Protein AF-A0A0P9E6W5-F1 (afdb_monomer_lite)

pLDDT: mean 85.98, std 10.98, range [56.59, 98.62]

Sequence (85 aa):
MVEEKLLVRLSGVAAEVLNELVRRGYFATKSEAIRAGVLRLGENFGLFKPSMHYWRELGEEIRRTGKKMTHEEIVEALKRLEQEA

Structure (mmCIF, N/CA/C/O backbone):
data_AF-A0A0P9E6W5-F1
#
_entry.id   AF-A0A0P9E6W5-F1
#
loop_
_atom_site.group_PDB
_atom_site.id
_atom_site.type_symbol
_atom_site.label_atom_id
_atom_site.label_alt_id
_atom_site.label_comp_id
_atom_site.label_asym_id
_atom_site.label_entity_id
_atom_site.label_seq_id
_atom_site.pdbx_PDB_ins_code
_atom_site.Cartn_x
_atom_site.Cartn_y
_atom_site.Cartn_z
_atom_site.occupancy
_atom_site.B_iso_or_equiv
_atom_site.auth_seq_id
_atom_site.auth_comp_id
_atom_site.auth_asym_id
_atom_site.auth_atom_id
_atom_site.pdbx_PDB_model_num
ATOM 1 N N . MET A 1 1 ? -9.737 17.122 2.000 1.00 61.03 1 MET A N 1
ATOM 2 C CA . MET A 1 1 ? -8.938 15.949 1.585 1.00 61.03 1 MET A CA 1
ATOM 3 C C . MET A 1 1 ? -7.625 16.463 1.038 1.00 61.03 1 MET A C 1
ATOM 5 O O . MET A 1 1 ? -7.659 17.436 0.296 1.00 61.03 1 MET A O 1
ATOM 9 N N . VAL A 1 2 ? -6.507 15.872 1.452 1.00 83.69 2 VAL A N 1
ATOM 10 C CA . VAL A 1 2 ? -5.176 16.201 0.924 1.00 83.69 2 VAL A CA 1
ATOM 11 C C . VAL A 1 2 ? -4.905 15.264 -0.250 1.00 83.69 2 VAL A C 1
ATOM 13 O O . VAL A 1 2 ? -5.102 14.057 -0.116 1.00 83.69 2 VAL A O 1
ATOM 16 N N . GLU A 1 3 ? -4.502 15.811 -1.392 1.00 88.38 3 GLU A N 1
ATOM 17 C CA . GLU A 1 3 ? -4.134 15.045 -2.582 1.00 88.38 3 GLU A CA 1
ATOM 18 C C . GLU A 1 3 ? -2.741 15.476 -3.034 1.00 88.38 3 GLU A C 1
ATOM 20 O O . GLU A 1 3 ? -2.469 16.666 -3.160 1.00 88.38 3 GLU A O 1
ATOM 25 N N . GLU A 1 4 ? -1.873 14.498 -3.290 1.00 90.50 4 GLU A N 1
ATOM 26 C CA . GLU A 1 4 ? -0.496 14.717 -3.726 1.00 90.50 4 GLU A CA 1
ATOM 27 C C . GLU A 1 4 ? -0.196 13.867 -4.962 1.00 90.50 4 GLU A C 1
ATOM 29 O O . GLU A 1 4 ? -0.587 12.697 -5.046 1.00 90.50 4 GLU A O 1
ATOM 34 N N . LYS A 1 5 ? 0.535 14.437 -5.928 1.00 94.06 5 LYS A N 1
ATOM 35 C CA . LYS A 1 5 ? 0.932 13.751 -7.166 1.00 94.06 5 LYS A CA 1
ATOM 36 C C . LYS A 1 5 ? 2.448 13.696 -7.289 1.00 94.06 5 LYS A C 1
ATOM 38 O O . LYS A 1 5 ? 3.115 14.723 -7.341 1.00 94.06 5 LYS A O 1
ATOM 43 N N . LEU A 1 6 ? 2.979 12.484 -7.436 1.00 93.56 6 LEU A N 1
ATOM 44 C CA . LEU A 1 6 ? 4.411 12.230 -7.571 1.00 93.56 6 LEU A CA 1
ATOM 45 C C . LEU A 1 6 ? 4.734 11.538 -8.900 1.00 93.56 6 LEU A C 1
ATOM 47 O O . LEU A 1 6 ? 4.064 10.583 -9.296 1.00 93.56 6 LEU A O 1
ATOM 51 N N . LEU A 1 7 ? 5.813 11.980 -9.550 1.00 95.69 7 LEU A N 1
ATOM 52 C CA . LEU A 1 7 ? 6.483 11.238 -10.615 1.00 95.69 7 LEU A CA 1
ATOM 53 C C . LEU A 1 7 ? 7.800 10.687 -10.065 1.00 95.69 7 LEU A C 1
ATOM 55 O O . LEU A 1 7 ? 8.696 11.451 -9.721 1.00 95.69 7 LEU A O 1
ATOM 59 N N . VAL A 1 8 ? 7.924 9.362 -9.998 1.00 93.31 8 VAL A N 1
ATOM 60 C CA . VAL A 1 8 ? 9.124 8.694 -9.480 1.00 93.31 8 VAL A CA 1
ATOM 61 C C . VAL A 1 8 ? 9.730 7.781 -10.540 1.00 93.31 8 VAL A C 1
ATOM 63 O O . VAL A 1 8 ? 9.019 7.050 -11.233 1.00 93.31 8 VAL A O 1
ATOM 66 N N . ARG A 1 9 ? 11.059 7.815 -10.665 1.00 96.81 9 ARG A N 1
ATOM 67 C CA . ARG A 1 9 ? 11.822 6.874 -11.487 1.00 96.81 9 ARG A CA 1
ATOM 68 C C . ARG A 1 9 ? 12.441 5.824 -10.576 1.00 96.81 9 ARG A C 1
ATOM 70 O O . ARG A 1 9 ? 13.227 6.163 -9.700 1.00 96.81 9 ARG A O 1
ATOM 77 N N . LEU A 1 10 ? 12.097 4.564 -10.808 1.00 96.94 10 LEU A N 1
ATOM 78 C CA . LEU A 1 10 ? 12.666 3.425 -10.095 1.00 96.94 10 LEU A CA 1
ATOM 79 C C . LEU A 1 10 ? 13.621 2.673 -11.018 1.00 96.94 10 LEU A C 1
ATOM 81 O O . LEU A 1 10 ? 13.358 2.539 -12.215 1.00 96.94 10 LEU A O 1
ATOM 85 N N . SER A 1 11 ? 14.717 2.180 -10.456 1.00 97.75 11 SER A N 1
ATOM 86 C CA . SER A 1 11 ? 15.733 1.395 -11.153 1.00 97.75 11 SER A CA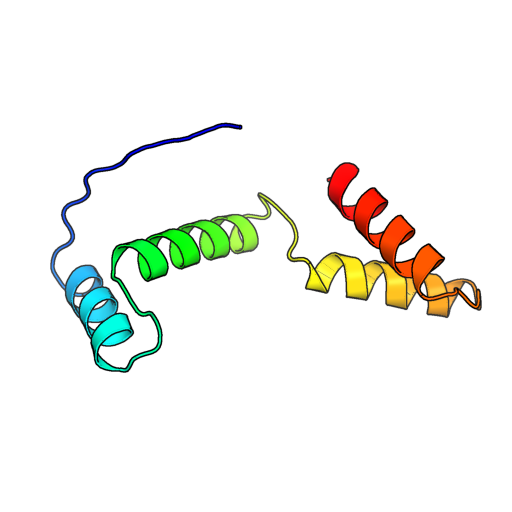 1
ATOM 87 C C . SER A 1 11 ? 16.220 0.240 -10.274 1.00 97.75 11 SER A C 1
ATOM 89 O O . SER A 1 11 ? 15.946 0.197 -9.071 1.00 97.75 11 SER A O 1
ATOM 91 N N . GLY A 1 12 ? 16.909 -0.722 -10.893 1.00 98.38 12 GLY A N 1
ATOM 92 C CA . GLY A 1 12 ? 17.427 -1.912 -10.217 1.00 98.38 12 GLY A CA 1
ATOM 93 C C . GLY A 1 12 ? 16.329 -2.740 -9.546 1.00 98.38 12 GLY A C 1
ATOM 94 O O . GLY A 1 12 ? 15.203 -2.824 -10.040 1.00 98.38 12 GLY A O 1
ATOM 95 N N . VAL A 1 13 ? 16.655 -3.302 -8.380 1.00 98.31 13 VAL A N 1
ATOM 96 C CA . VAL A 1 13 ? 15.791 -4.233 -7.632 1.00 98.31 13 VAL A CA 1
ATOM 97 C C . VAL A 1 13 ? 14.403 -3.651 -7.351 1.00 98.31 13 VAL A C 1
ATOM 99 O O . VAL A 1 13 ? 13.405 -4.353 -7.473 1.00 98.31 13 VAL A O 1
ATOM 102 N N . ALA A 1 14 ? 14.295 -2.357 -7.033 1.00 97.25 14 ALA A N 1
ATOM 103 C CA . ALA A 1 14 ? 12.998 -1.732 -6.763 1.00 97.25 14 ALA A CA 1
ATOM 104 C C . ALA A 1 14 ? 12.068 -1.755 -7.991 1.00 97.25 14 ALA A C 1
ATOM 106 O O . ALA A 1 14 ? 10.863 -1.980 -7.858 1.00 97.25 14 ALA A O 1
ATOM 107 N N . ALA A 1 15 ? 12.620 -1.554 -9.192 1.00 98.44 15 ALA A N 1
ATOM 108 C CA . ALA A 1 15 ? 11.855 -1.643 -10.432 1.00 98.44 15 ALA A CA 1
ATOM 109 C C . ALA A 1 15 ? 11.451 -3.091 -10.745 1.00 98.44 15 ALA A C 1
ATOM 111 O O . ALA A 1 15 ? 10.315 -3.331 -11.156 1.00 98.44 15 ALA A O 1
ATOM 112 N N . GLU A 1 16 ? 12.354 -4.050 -10.526 1.00 98.62 16 GLU A N 1
ATOM 113 C CA . GLU A 1 16 ? 12.087 -5.481 -10.714 1.00 98.62 16 GLU A CA 1
ATOM 114 C C . GLU A 1 16 ? 10.963 -5.969 -9.799 1.00 98.62 16 GLU A C 1
ATOM 116 O O . GLU A 1 16 ? 9.992 -6.555 -10.277 1.00 98.62 16 GLU A O 1
ATOM 121 N N . VAL A 1 17 ? 11.034 -5.643 -8.507 1.00 98.31 17 VAL A N 1
ATOM 122 C CA . VAL A 1 17 ? 10.005 -5.996 -7.522 1.00 98.31 17 VAL A CA 1
ATOM 123 C C . VAL A 1 17 ? 8.656 -5.387 -7.898 1.00 98.31 17 VAL A C 1
ATOM 125 O O . VAL A 1 17 ? 7.654 -6.097 -7.926 1.00 98.31 17 VAL A O 1
ATOM 128 N N . LEU A 1 18 ? 8.610 -4.095 -8.243 1.00 98.06 18 LEU A N 1
ATOM 129 C CA . LEU A 1 18 ? 7.357 -3.441 -8.633 1.00 98.06 18 LEU A CA 1
ATOM 130 C C . LEU A 1 18 ? 6.728 -4.084 -9.878 1.00 98.06 18 LEU A C 1
ATOM 132 O O . LEU A 1 18 ? 5.508 -4.236 -9.949 1.00 98.06 18 LEU A O 1
ATOM 136 N N . ASN A 1 19 ? 7.549 -4.462 -10.860 1.00 98.38 19 ASN A N 1
ATOM 137 C CA . ASN A 1 19 ? 7.077 -5.178 -12.042 1.00 98.38 19 ASN A CA 1
ATOM 138 C C . ASN A 1 19 ? 6.525 -6.558 -11.672 1.00 98.38 1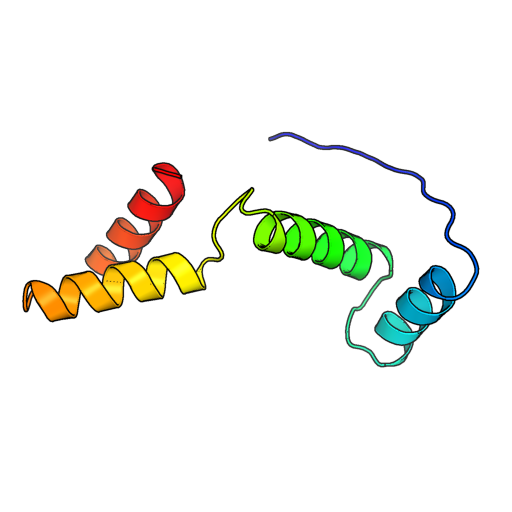9 ASN A C 1
ATOM 140 O O . ASN A 1 19 ? 5.462 -6.939 -12.156 1.00 98.38 19 ASN A O 1
ATOM 144 N N . GLU A 1 20 ? 7.221 -7.288 -10.803 1.00 98.56 20 GLU A N 1
ATOM 145 C CA . GLU A 1 20 ? 6.840 -8.637 -10.395 1.00 98.56 20 GLU A CA 1
ATOM 146 C C . GLU A 1 20 ? 5.525 -8.666 -9.613 1.00 98.56 20 GLU A C 1
ATOM 148 O O . GLU A 1 20 ? 4.689 -9.543 -9.838 1.00 98.56 20 GLU A O 1
ATOM 153 N N . LEU A 1 21 ? 5.314 -7.672 -8.747 1.00 98.25 21 LEU A N 1
ATOM 154 C CA . LEU A 1 21 ? 4.080 -7.503 -7.985 1.00 98.25 21 LEU A CA 1
ATOM 155 C C . LEU A 1 21 ? 2.846 -7.413 -8.894 1.00 98.25 21 LEU A C 1
ATOM 157 O O . LEU A 1 21 ? 1.823 -8.038 -8.618 1.00 98.25 21 LEU A O 1
ATOM 161 N N . VAL A 1 22 ? 2.958 -6.686 -10.006 1.00 98.31 22 VAL A N 1
ATOM 162 C CA . VAL A 1 22 ? 1.880 -6.579 -10.999 1.00 98.31 22 VAL A CA 1
ATOM 163 C C . VAL A 1 22 ? 1.808 -7.832 -11.869 1.00 98.31 22 VAL A C 1
ATOM 165 O O . VAL A 1 22 ? 0.728 -8.368 -12.091 1.00 98.31 22 VAL A O 1
ATOM 168 N N . ARG A 1 23 ? 2.953 -8.350 -12.332 1.00 98.56 23 ARG A N 1
ATOM 169 C CA . ARG A 1 23 ? 3.014 -9.527 -13.215 1.00 98.56 23 ARG A CA 1
ATOM 170 C C . ARG A 1 23 ? 2.379 -10.769 -12.589 1.00 98.56 23 ARG A C 1
ATOM 172 O O . ARG A 1 23 ? 1.757 -11.552 -13.298 1.00 98.56 23 ARG A O 1
ATOM 179 N N . ARG A 1 24 ? 2.535 -10.951 -11.276 1.00 98.31 24 ARG A N 1
ATOM 180 C CA . ARG A 1 24 ? 1.920 -12.052 -10.517 1.00 98.31 24 ARG A CA 1
ATOM 181 C C . ARG A 1 24 ? 0.458 -11.806 -10.145 1.00 98.31 24 ARG A C 1
ATOM 183 O O . ARG A 1 24 ? -0.167 -12.698 -9.585 1.00 98.31 24 ARG A O 1
ATOM 190 N N . GLY A 1 25 ? -0.077 -10.623 -10.439 1.00 96.94 25 GLY A N 1
ATOM 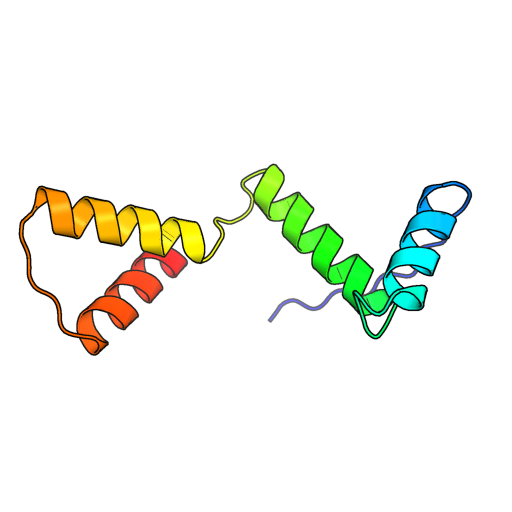191 C CA . GLY A 1 25 ? -1.458 -10.265 -10.133 1.00 96.94 25 GLY A CA 1
ATOM 192 C C . GLY A 1 25 ? -1.712 -9.912 -8.668 1.00 96.94 25 GLY A C 1
ATOM 193 O O . GLY A 1 25 ? -2.868 -9.891 -8.262 1.00 96.94 25 GLY A O 1
ATOM 194 N N . TYR A 1 26 ? -0.677 -9.619 -7.867 1.00 96.81 26 TYR A N 1
ATOM 195 C CA . TYR A 1 26 ? -0.887 -9.124 -6.497 1.00 96.81 26 TYR A CA 1
ATOM 196 C C . TYR A 1 26 ? -1.510 -7.724 -6.484 1.00 96.81 26 TYR A C 1
ATOM 198 O O . TYR A 1 26 ? -2.251 -7.397 -5.564 1.00 96.81 26 TYR A O 1
ATOM 206 N N . PHE A 1 27 ? -1.220 -6.915 -7.507 1.00 97.81 27 PHE A N 1
ATOM 207 C CA . PHE A 1 27 ? -1.843 -5.612 -7.736 1.00 97.81 27 PHE A CA 1
ATOM 208 C C . PHE A 1 27 ? -2.199 -5.452 -9.211 1.00 97.81 27 PHE A C 1
ATOM 210 O O . PHE A 1 27 ? -1.479 -5.945 -10.082 1.00 97.81 27 PHE A O 1
ATOM 217 N N . ALA A 1 28 ? -3.268 -4.711 -9.503 1.00 96.56 28 ALA A N 1
ATOM 218 C CA . ALA A 1 28 ? -3.699 -4.468 -10.876 1.00 96.56 28 ALA A CA 1
ATOM 219 C C . ALA A 1 28 ? -2.789 -3.456 -11.589 1.00 96.56 28 ALA A C 1
ATOM 221 O O . ALA A 1 28 ? -2.587 -3.531 -12.801 1.00 96.56 28 ALA A O 1
ATOM 222 N N . THR A 1 29 ? -2.223 -2.496 -10.846 1.00 97.62 29 THR A N 1
ATOM 223 C CA . THR A 1 29 ? -1.346 -1.459 -11.409 1.00 97.62 29 THR A CA 1
ATOM 224 C C . THR A 1 29 ? -0.128 -1.175 -10.535 1.00 97.62 29 THR A C 1
ATOM 226 O O . THR A 1 29 ? -0.139 -1.349 -9.318 1.00 97.62 29 THR A O 1
ATOM 229 N N . LYS A 1 30 ? 0.930 -0.633 -11.149 1.00 96.81 30 LYS A N 1
ATOM 230 C CA . LYS A 1 30 ? 2.125 -0.171 -10.425 1.00 96.81 30 LYS A CA 1
ATOM 231 C C . LYS A 1 30 ? 1.800 0.938 -9.424 1.00 96.81 30 LYS A C 1
ATOM 233 O O . LYS A 1 30 ? 2.336 0.956 -8.322 1.00 96.81 30 LYS A O 1
ATOM 238 N N . SER A 1 31 ? 0.917 1.862 -9.800 1.00 96.12 31 SER A N 1
ATOM 239 C CA . SER A 1 31 ? 0.507 2.968 -8.932 1.00 96.12 31 SER A CA 1
ATOM 240 C C . SER A 1 31 ? -0.205 2.472 -7.674 1.00 96.12 31 SER A C 1
ATOM 242 O O . SER A 1 31 ? 0.008 3.022 -6.600 1.00 96.12 31 SER A O 1
ATOM 244 N N . GLU A 1 32 ? -1.021 1.426 -7.792 1.00 94.88 32 GLU A N 1
ATOM 245 C CA . GLU A 1 32 ? -1.667 0.774 -6.652 1.00 94.88 32 GLU A CA 1
ATOM 246 C C . GLU A 1 32 ? -0.648 0.135 -5.707 1.00 94.88 32 GLU A C 1
ATOM 248 O O . GLU A 1 32 ? -0.671 0.425 -4.513 1.00 94.88 32 GLU A O 1
ATOM 253 N N . ALA A 1 33 ? 0.300 -0.639 -6.246 1.00 96.44 33 ALA A N 1
ATOM 254 C CA . ALA A 1 33 ? 1.370 -1.246 -5.458 1.00 96.44 33 ALA A CA 1
ATOM 255 C C . ALA A 1 33 ? 2.209 -0.195 -4.705 1.00 96.44 33 ALA A C 1
ATOM 257 O O . ALA A 1 33 ? 2.534 -0.382 -3.534 1.00 96.44 33 ALA A O 1
ATOM 258 N N . ILE A 1 34 ? 2.520 0.943 -5.341 1.00 95.88 34 ILE A N 1
ATOM 259 C CA . ILE A 1 34 ? 3.245 2.046 -4.691 1.00 95.88 34 ILE A CA 1
ATOM 260 C C . ILE A 1 34 ? 2.420 2.678 -3.569 1.00 95.88 34 ILE A C 1
ATOM 262 O O . ILE A 1 34 ? 2.952 2.883 -2.480 1.00 95.88 34 ILE A O 1
ATOM 266 N N . ARG A 1 35 ? 1.126 2.949 -3.787 1.00 93.88 35 ARG A N 1
ATOM 267 C CA . ARG A 1 35 ? 0.248 3.473 -2.726 1.00 93.88 35 ARG A CA 1
ATOM 268 C C . ARG A 1 35 ? 0.171 2.515 -1.537 1.00 93.88 35 ARG A C 1
ATOM 270 O O . ARG A 1 35 ? 0.316 2.956 -0.402 1.00 93.88 35 ARG A O 1
ATOM 277 N N . ALA A 1 36 ? 0.014 1.215 -1.792 1.00 93.50 36 ALA A N 1
ATOM 278 C CA . ALA A 1 36 ? 0.029 0.194 -0.748 1.00 93.50 36 ALA A CA 1
ATOM 279 C C . ALA A 1 36 ? 1.369 0.168 0.009 1.00 93.50 36 ALA A C 1
ATOM 281 O O . ALA A 1 36 ? 1.387 0.076 1.234 1.00 93.50 36 ALA A O 1
ATOM 282 N N . GLY A 1 37 ? 2.488 0.324 -0.704 1.00 93.38 37 GLY A N 1
ATOM 283 C CA . GLY A 1 37 ? 3.815 0.452 -0.104 1.00 93.38 37 GLY A CA 1
ATOM 284 C C . GLY A 1 37 ? 3.944 1.665 0.823 1.00 93.38 37 GLY A C 1
ATOM 285 O O . GLY A 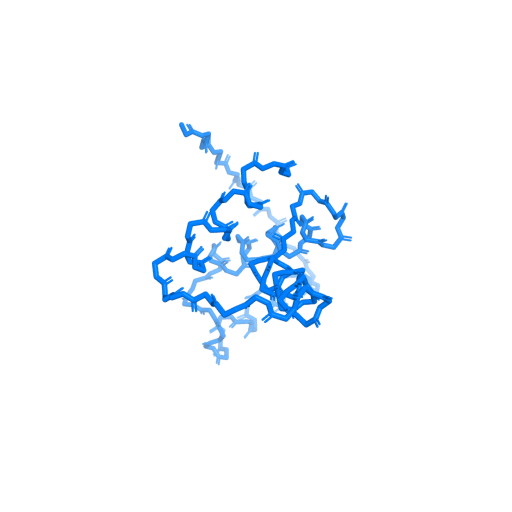1 37 ? 4.453 1.524 1.929 1.00 93.38 37 GLY A O 1
ATOM 286 N N . VAL A 1 38 ? 3.441 2.838 0.419 1.00 92.88 38 VAL A N 1
ATOM 287 C CA . VAL A 1 38 ? 3.444 4.052 1.261 1.00 92.88 38 VAL A CA 1
ATOM 288 C C . VAL A 1 38 ? 2.609 3.851 2.525 1.00 92.88 38 VAL A C 1
ATOM 290 O O . VAL A 1 38 ? 3.074 4.181 3.614 1.00 92.88 38 VAL A O 1
ATOM 293 N N . LEU A 1 39 ? 1.419 3.253 2.405 1.00 89.69 39 LEU A N 1
ATOM 294 C 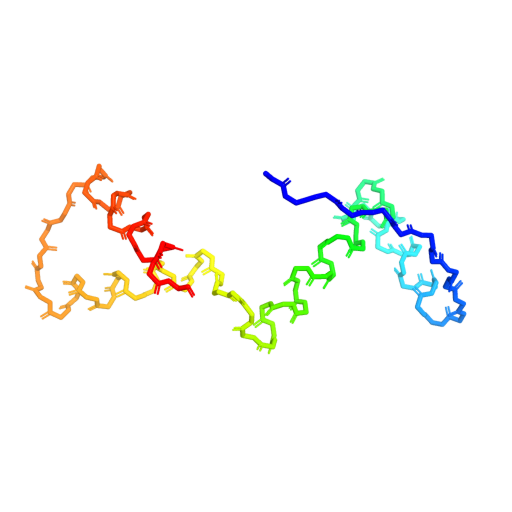CA . LEU A 1 39 ? 0.584 2.918 3.563 1.00 89.69 39 LEU A CA 1
ATOM 295 C C . LEU A 1 39 ? 1.314 1.966 4.516 1.00 89.69 39 LEU A C 1
ATOM 297 O O . LEU A 1 39 ? 1.380 2.223 5.714 1.00 89.69 39 LEU A O 1
ATOM 301 N N . ARG A 1 40 ? 1.937 0.912 3.984 1.00 88.94 40 ARG A N 1
ATOM 302 C CA . ARG A 1 40 ? 2.710 -0.041 4.786 1.00 88.94 40 ARG A CA 1
ATOM 303 C C . ARG A 1 40 ? 3.900 0.611 5.489 1.00 88.94 40 ARG A C 1
ATOM 305 O O . ARG A 1 40 ? 4.210 0.256 6.620 1.00 88.94 40 ARG A O 1
ATOM 312 N N . LEU A 1 41 ? 4.576 1.557 4.839 1.00 91.94 41 LEU A N 1
ATOM 313 C CA . LEU A 1 41 ? 5.639 2.329 5.480 1.00 91.94 41 LEU A CA 1
ATOM 314 C C . LEU A 1 41 ? 5.079 3.190 6.616 1.00 91.94 41 LEU A C 1
ATOM 316 O O . LEU A 1 41 ? 5.647 3.178 7.702 1.00 91.94 41 LEU A O 1
ATOM 320 N N . GLY A 1 42 ? 3.954 3.876 6.401 1.00 89.75 42 GLY A N 1
ATOM 321 C CA . GLY A 1 42 ? 3.288 4.646 7.453 1.00 89.75 42 GLY A CA 1
ATOM 322 C C . GLY A 1 42 ? 2.905 3.794 8.665 1.00 89.75 42 GLY A C 1
ATOM 323 O O . GLY A 1 42 ? 3.197 4.192 9.787 1.00 89.75 42 GLY A O 1
ATOM 324 N N . GLU A 1 43 ? 2.367 2.592 8.444 1.00 86.62 43 GLU A N 1
ATOM 325 C CA . GLU A 1 43 ? 2.120 1.596 9.498 1.00 86.62 43 GLU A CA 1
ATOM 326 C C . GLU A 1 43 ? 3.418 1.228 10.242 1.00 86.62 43 GLU A C 1
ATOM 328 O O . GLU A 1 43 ? 3.476 1.307 11.467 1.00 86.62 43 GLU A O 1
ATOM 333 N N . ASN A 1 44 ? 4.481 0.870 9.513 1.00 87.44 44 ASN A N 1
ATOM 334 C CA . ASN A 1 44 ? 5.755 0.446 10.107 1.00 87.44 44 ASN A CA 1
ATOM 335 C C . ASN A 1 44 ? 6.426 1.543 10.950 1.00 87.44 44 ASN A C 1
ATOM 337 O O . ASN A 1 44 ? 7.131 1.233 11.909 1.00 87.44 44 ASN A O 1
ATOM 341 N N . PHE A 1 45 ? 6.235 2.811 10.581 1.00 91.12 45 PHE A N 1
ATOM 342 C CA . PHE A 1 45 ? 6.758 3.967 11.313 1.00 91.12 45 PHE A CA 1
ATOM 343 C C . PHE A 1 45 ? 5.770 4.530 12.347 1.00 91.12 45 PHE A C 1
ATOM 345 O O . PHE A 1 45 ? 6.079 5.531 12.988 1.00 91.12 45 PHE A O 1
ATOM 352 N N . GLY A 1 46 ? 4.601 3.905 12.531 1.00 84.62 46 GLY A N 1
ATOM 353 C CA . GLY A 1 46 ? 3.602 4.334 13.511 1.00 84.62 46 GLY A CA 1
ATOM 354 C C . GLY A 1 46 ? 2.913 5.656 13.169 1.00 84.62 46 GLY A C 1
ATOM 355 O O . GLY A 1 46 ? 2.397 6.312 14.066 1.00 84.62 46 GLY A O 1
ATOM 356 N N . LEU A 1 47 ? 2.898 6.054 11.890 1.00 84.00 47 LEU A N 1
ATOM 357 C CA . LEU A 1 47 ? 2.202 7.262 11.426 1.00 84.00 47 LEU A CA 1
ATOM 358 C C . LEU A 1 47 ? 0.679 7.110 11.480 1.00 84.00 47 LEU A C 1
ATOM 360 O O . LEU A 1 47 ? -0.035 8.104 11.530 1.00 84.00 47 LEU A O 1
ATOM 364 N N . PHE A 1 48 ? 0.190 5.872 11.436 1.00 79.81 48 PHE A N 1
ATOM 365 C CA . PHE A 1 48 ? -1.191 5.514 11.730 1.00 79.81 48 PHE A CA 1
ATOM 366 C C . PHE A 1 48 ? -1.246 4.050 12.176 1.00 79.81 48 PHE A C 1
ATOM 368 O O . PHE A 1 48 ? -0.356 3.254 11.857 1.00 79.81 48 PHE A O 1
ATOM 375 N N . LYS A 1 49 ? -2.297 3.679 12.910 1.00 71.75 49 LYS A N 1
ATOM 376 C CA . LYS A 1 49 ? -2.521 2.291 13.321 1.00 71.75 49 LYS A CA 1
ATOM 377 C C . LYS A 1 49 ? -3.388 1.567 12.276 1.00 71.75 49 LYS A C 1
ATOM 379 O O . LYS A 1 49 ? -4.358 2.145 11.788 1.00 71.75 49 LYS A O 1
ATOM 384 N N . PRO A 1 50 ? -3.088 0.305 11.920 1.00 67.31 50 PRO A N 1
ATOM 385 C CA . PRO A 1 50 ? -3.962 -0.492 11.061 1.00 67.31 50 PRO A CA 1
ATOM 386 C C . PRO A 1 50 ? -5.350 -0.637 11.672 1.00 67.31 50 PRO A C 1
ATOM 388 O O . PRO A 1 50 ? -5.474 -0.746 12.888 1.00 67.31 50 PRO A O 1
ATOM 391 N N . SER A 1 51 ? -6.380 -0.804 10.844 1.00 64.75 51 SER A N 1
ATOM 392 C CA . SER A 1 51 ? -7.733 -1.121 11.323 1.00 64.75 51 SER A CA 1
ATOM 393 C C . SER A 1 51 ? -7.764 -2.348 12.251 1.00 64.75 51 SER A C 1
ATOM 395 O O . SER A 1 51 ? -8.470 -2.356 13.258 1.00 64.75 51 SER A O 1
ATOM 397 N N . MET A 1 52 ? -6.928 -3.366 11.994 1.00 64.81 52 MET A N 1
ATOM 398 C CA . MET A 1 52 ? -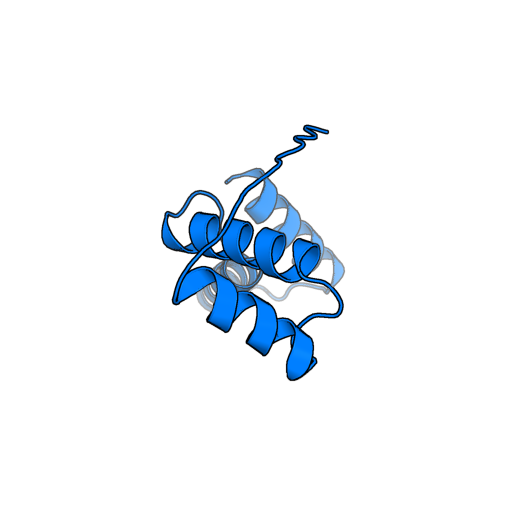6.759 -4.529 12.886 1.00 64.81 52 MET A CA 1
ATOM 399 C C . MET A 1 52 ? -6.240 -4.176 14.289 1.00 64.81 52 MET A C 1
ATOM 401 O O . MET A 1 52 ? -6.500 -4.925 15.229 1.00 64.81 52 MET A O 1
ATOM 405 N N . HIS A 1 53 ? -5.520 -3.066 14.451 1.00 66.69 53 HIS A N 1
ATOM 406 C CA . HIS A 1 53 ? -5.078 -2.595 15.760 1.00 66.69 53 HIS A CA 1
ATOM 407 C C . HIS A 1 53 ? -6.268 -2.170 16.618 1.00 66.69 53 HIS A C 1
ATOM 409 O O . HIS A 1 53 ? -6.363 -2.576 17.773 1.00 66.69 53 HIS A O 1
ATOM 415 N N . TYR A 1 54 ? -7.207 -1.424 16.037 1.00 67.75 54 TYR A N 1
ATOM 416 C CA . TYR A 1 54 ? -8.412 -0.979 16.734 1.00 67.75 54 TYR A CA 1
ATOM 417 C C . TYR A 1 54 ? -9.326 -2.153 17.088 1.00 67.75 54 TYR A C 1
ATOM 419 O O . TYR A 1 54 ? -9.855 -2.217 18.194 1.00 67.75 54 TYR A O 1
ATOM 427 N N . TRP A 1 55 ? -9.418 -3.161 16.213 1.00 68.38 55 TRP A N 1
ATOM 428 C CA . TRP A 1 55 ? -10.090 -4.425 16.537 1.00 68.38 55 TRP A CA 1
ATOM 429 C C . TRP A 1 55 ? -9.438 -5.167 17.708 1.00 68.38 55 TRP A C 1
ATOM 431 O O . TRP A 1 55 ? -10.139 -5.775 18.520 1.00 68.38 55 TRP A O 1
ATOM 441 N N . ARG A 1 56 ? -8.104 -5.130 17.811 1.00 77.12 56 ARG A N 1
ATOM 442 C CA . ARG A 1 56 ? -7.372 -5.759 18.915 1.00 77.12 56 ARG A CA 1
ATOM 443 C C . ARG A 1 56 ? -7.585 -5.014 20.229 1.00 77.12 56 ARG A C 1
ATOM 445 O O . ARG A 1 56 ? -7.918 -5.665 21.213 1.00 77.12 56 ARG A O 1
ATOM 452 N N . GLU A 1 57 ? -7.447 -3.688 20.225 1.00 77.44 57 GLU A N 1
ATOM 453 C CA . GLU A 1 57 ? -7.698 -2.833 21.395 1.00 77.44 57 GLU A CA 1
ATOM 454 C C . GLU A 1 57 ? -9.139 -3.002 21.895 1.00 77.44 57 GLU A C 1
ATOM 456 O O . GLU A 1 57 ? -9.349 -3.313 23.068 1.00 77.44 57 GLU A O 1
ATOM 461 N N . LEU A 1 58 ? -10.129 -2.927 20.998 1.00 79.88 58 LEU A N 1
ATOM 462 C CA . LEU A 1 58 ? -11.536 -3.123 21.350 1.00 79.88 58 LEU A CA 1
ATOM 463 C C . LEU A 1 58 ? -11.801 -4.541 21.879 1.00 79.88 58 LEU A C 1
ATOM 465 O O . LEU A 1 58 ? -12.511 -4.729 22.867 1.00 79.88 58 LEU A O 1
ATOM 469 N N . GLY A 1 59 ? -11.201 -5.560 21.259 1.00 80.69 59 GLY A N 1
ATOM 470 C CA . GLY A 1 59 ? -11.314 -6.946 21.708 1.00 80.69 59 GLY A CA 1
ATOM 471 C C . GLY A 1 59 ? -10.669 -7.206 23.076 1.00 80.69 59 GLY A C 1
ATOM 472 O O . GLY A 1 59 ? -11.137 -8.070 23.823 1.00 80.69 59 GLY A O 1
ATOM 473 N N . GLU A 1 60 ? -9.598 -6.491 23.420 1.00 83.44 60 GLU A N 1
ATOM 474 C CA . GLU A 1 60 ? -8.981 -6.523 24.751 1.00 83.44 60 GLU A CA 1
ATOM 475 C C . GLU A 1 60 ? -9.826 -5.774 25.784 1.00 83.44 60 GLU A C 1
ATOM 477 O O . GLU A 1 60 ? -10.022 -6.281 26.891 1.00 83.44 60 GLU A O 1
ATOM 482 N N . GLU A 1 61 ? -10.408 -4.631 25.420 1.00 79.94 61 GLU A N 1
ATOM 483 C CA . GLU A 1 61 ? -11.305 -3.875 26.292 1.00 79.94 61 GLU A CA 1
ATOM 484 C C . GLU A 1 61 ? -12.581 -4.658 26.626 1.00 79.94 61 GLU A C 1
ATOM 486 O O . GLU A 1 61 ? -12.950 -4.757 27.800 1.00 79.94 61 GLU A O 1
ATOM 491 N N . ILE A 1 62 ? -13.216 -5.285 25.632 1.00 83.44 62 ILE A N 1
ATOM 492 C CA . ILE A 1 62 ? -14.380 -6.164 25.822 1.00 83.44 62 ILE A CA 1
ATOM 493 C C . ILE A 1 62 ? -14.026 -7.328 26.754 1.00 83.44 62 ILE A C 1
ATOM 495 O O . ILE A 1 62 ? -14.786 -7.634 27.674 1.00 83.44 62 ILE A O 1
ATOM 499 N N . ARG A 1 63 ? -12.849 -7.949 26.577 1.00 83.38 63 ARG A N 1
ATOM 500 C CA . ARG A 1 63 ? -12.375 -9.025 27.467 1.00 83.38 63 ARG A CA 1
ATOM 501 C C . ARG A 1 63 ? -12.155 -8.541 28.897 1.00 83.38 63 ARG A C 1
ATOM 503 O O . ARG A 1 63 ? -12.540 -9.237 29.830 1.00 83.38 63 ARG A O 1
ATOM 510 N N . ARG A 1 64 ? -11.544 -7.366 29.071 1.00 81.44 64 ARG A N 1
ATOM 511 C CA . ARG A 1 64 ? -11.239 -6.781 30.386 1.00 81.44 64 ARG A CA 1
ATOM 512 C C . ARG A 1 64 ? -12.501 -6.362 31.138 1.00 81.44 64 ARG A C 1
ATOM 514 O O . ARG A 1 64 ? -12.568 -6.517 32.351 1.00 81.44 64 ARG A O 1
ATOM 521 N N . THR A 1 65 ? -13.475 -5.802 30.430 1.00 85.06 65 THR A N 1
ATOM 522 C CA . THR A 1 65 ? -14.694 -5.231 31.025 1.00 85.06 65 THR A CA 1
ATOM 523 C C . THR A 1 65 ? -15.855 -6.222 31.094 1.00 85.06 65 THR A C 1
ATOM 525 O O . THR A 1 65 ? -16.814 -5.982 31.821 1.00 85.06 65 THR A O 1
ATOM 528 N N . GLY A 1 66 ? -15.799 -7.321 30.332 1.00 80.69 66 GLY A N 1
ATOM 529 C CA . GLY A 1 66 ? -16.903 -8.273 30.186 1.00 80.69 66 GLY A CA 1
ATOM 530 C C . GLY A 1 66 ? -18.124 -7.688 29.466 1.00 80.69 66 GLY A C 1
ATOM 531 O O . GLY A 1 66 ? -19.204 -8.281 29.495 1.00 80.69 66 GLY A O 1
ATOM 532 N N . LYS A 1 67 ? -17.980 -6.512 28.845 1.00 82.12 67 LYS A N 1
ATOM 533 C CA . LYS A 1 67 ? -19.083 -5.759 28.251 1.00 82.12 67 LYS A CA 1
ATOM 534 C C . LYS A 1 67 ? -19.538 -6.438 26.959 1.00 82.12 67 LYS A C 1
ATOM 536 O O . LYS A 1 67 ? -18.749 -6.621 26.038 1.00 82.12 67 LYS A O 1
ATOM 541 N N . LYS A 1 68 ? -20.816 -6.811 26.872 1.00 80.31 68 LYS A N 1
ATOM 542 C CA . LYS A 1 68 ? -21.419 -7.251 25.606 1.00 80.31 68 LYS A CA 1
ATOM 543 C C . LYS A 1 68 ? -21.810 -6.019 24.803 1.00 80.31 68 LYS A C 1
ATOM 545 O O . LYS A 1 68 ? -22.494 -5.156 25.340 1.00 80.31 68 LYS A O 1
ATOM 550 N N . MET A 1 69 ? -21.368 -5.963 23.552 1.00 81.50 69 MET A N 1
ATOM 551 C CA . MET A 1 69 ? -21.633 -4.854 22.639 1.00 81.50 69 MET A CA 1
ATOM 552 C C . MET A 1 69 ? -22.403 -5.359 21.420 1.00 81.50 69 MET A C 1
ATOM 554 O O . MET A 1 69 ? -22.146 -6.472 20.949 1.00 81.50 69 MET A O 1
ATOM 558 N N . THR A 1 70 ? -23.344 -4.563 20.917 1.00 85.44 70 THR A N 1
ATOM 559 C CA . THR A 1 70 ? -23.997 -4.828 19.628 1.00 85.44 70 THR A CA 1
ATOM 560 C C . THR A 1 70 ? -23.063 -4.486 18.467 1.00 85.44 70 THR A C 1
ATOM 562 O O . THR A 1 70 ? -22.008 -3.872 18.645 1.00 85.44 70 THR A O 1
ATOM 565 N N . HIS A 1 71 ? -23.439 -4.889 17.252 1.00 73.00 71 HIS A N 1
ATOM 566 C CA . HIS A 1 71 ? -22.663 -4.572 16.056 1.00 73.00 71 HIS A CA 1
ATOM 567 C C . HIS A 1 71 ? -22.508 -3.055 15.859 1.00 73.00 71 HIS A C 1
ATOM 569 O O . HIS A 1 71 ? -21.406 -2.586 15.582 1.00 73.00 71 HIS A O 1
ATOM 575 N N . GLU A 1 72 ? -23.577 -2.283 16.065 1.00 82.00 72 GLU A N 1
ATOM 576 C CA . GLU A 1 72 ? -23.559 -0.822 15.948 1.00 82.00 72 GLU A CA 1
ATOM 577 C C . GLU A 1 72 ? -22.613 -0.183 16.970 1.00 82.00 72 GLU A C 1
ATOM 579 O O . GLU A 1 72 ? -21.837 0.706 16.625 1.00 82.00 72 GLU A O 1
ATOM 584 N N . GLU A 1 73 ? -22.622 -0.668 18.214 1.00 83.00 73 GLU A N 1
ATOM 585 C CA . GLU A 1 73 ? -21.738 -0.170 19.271 1.00 83.00 73 GLU A CA 1
ATOM 586 C C . GLU A 1 73 ? -20.262 -0.476 18.983 1.00 83.00 73 GLU A C 1
ATOM 588 O O . GLU A 1 73 ? -19.394 0.344 19.281 1.00 83.00 73 GLU A O 1
ATOM 593 N N . ILE A 1 74 ? -19.970 -1.634 18.383 1.00 81.06 74 ILE A N 1
ATOM 594 C CA . ILE A 1 74 ? -18.617 -2.013 17.949 1.00 81.06 74 ILE A CA 1
ATOM 595 C C . ILE A 1 74 ? -18.130 -1.078 16.842 1.00 81.06 74 ILE A C 1
ATOM 597 O O . ILE A 1 74 ? -17.016 -0.565 16.918 1.00 81.06 74 ILE A O 1
ATOM 601 N N . VAL A 1 75 ? -18.964 -0.833 15.827 1.00 80.38 75 VAL A N 1
ATOM 602 C CA . VAL A 1 75 ? -18.622 0.068 14.716 1.00 80.38 75 VAL A CA 1
ATOM 603 C C . VAL A 1 75 ? -18.359 1.483 15.229 1.00 80.38 75 VAL A C 1
ATOM 605 O O . VAL A 1 75 ? -17.397 2.121 14.806 1.00 80.38 75 VAL A O 1
ATOM 608 N N . GLU A 1 76 ? -19.171 1.968 16.165 1.00 84.50 76 GLU A N 1
ATOM 609 C CA . GLU A 1 76 ? -19.002 3.305 16.729 1.00 84.50 76 GLU A CA 1
ATOM 610 C C . GLU A 1 76 ? -17.753 3.411 17.618 1.00 84.50 76 GLU A C 1
ATOM 612 O O . GLU A 1 76 ? -17.050 4.420 17.580 1.00 84.50 76 GLU A O 1
ATOM 617 N N . ALA A 1 77 ? -17.424 2.359 18.373 1.00 81.19 77 ALA A N 1
ATOM 618 C CA . ALA A 1 77 ? -16.195 2.304 19.159 1.00 81.19 77 ALA A CA 1
ATOM 619 C C . ALA A 1 77 ? -14.939 2.290 18.274 1.00 81.19 77 ALA A C 1
ATOM 621 O O . ALA A 1 77 ? -13.987 3.013 18.557 1.00 81.19 77 ALA A O 1
ATOM 622 N N . LEU A 1 78 ? -14.954 1.538 17.168 1.00 77.38 78 LEU A N 1
ATOM 623 C CA . LEU A 1 78 ? -13.850 1.527 16.203 1.00 77.38 78 LEU A CA 1
ATOM 624 C C . LEU A 1 78 ? -13.634 2.903 15.570 1.00 77.38 78 LEU A C 1
ATOM 626 O O . LEU A 1 78 ? -12.498 3.359 15.500 1.00 77.38 78 LEU A O 1
ATOM 630 N N . LYS A 1 79 ? -14.711 3.600 15.187 1.00 78.31 79 LYS A N 1
ATOM 631 C CA . LYS A 1 79 ? -14.615 4.969 14.655 1.00 78.31 79 LYS A CA 1
ATOM 632 C C . LYS A 1 79 ? -13.999 5.950 15.650 1.00 78.31 79 LYS A C 1
ATOM 634 O O . LYS A 1 79 ? -13.249 6.826 15.237 1.00 78.31 79 LYS A O 1
ATOM 639 N N . ARG A 1 80 ? -14.319 5.835 16.944 1.00 80.94 80 ARG A N 1
ATOM 640 C CA . ARG A 1 80 ? -13.719 6.692 17.983 1.00 80.94 80 ARG A CA 1
ATOM 641 C C . ARG A 1 80 ? -12.225 6.433 18.116 1.00 80.94 80 ARG A C 1
ATOM 643 O O . ARG A 1 80 ? -11.449 7.377 18.084 1.00 80.94 80 ARG A O 1
ATOM 650 N N . LEU A 1 81 ? -11.829 5.162 18.170 1.00 74.19 81 LEU A N 1
ATOM 651 C CA . LEU A 1 81 ? -10.419 4.779 18.233 1.00 74.19 81 LEU A CA 1
ATOM 652 C C . LEU A 1 81 ? -9.631 5.250 16.996 1.00 74.19 81 LEU A C 1
ATOM 654 O O . LEU A 1 81 ? -8.479 5.659 17.122 1.00 74.19 81 LEU A O 1
ATOM 658 N N . GLU A 1 82 ? -10.256 5.246 15.815 1.00 68.62 82 GLU A N 1
ATOM 659 C CA . GLU A 1 82 ? -9.685 5.807 14.581 1.00 68.62 82 GLU A CA 1
ATOM 660 C C . GLU A 1 82 ? -9.537 7.340 14.611 1.00 68.62 82 GLU A C 1
ATOM 662 O O . GLU A 1 82 ? -8.644 7.863 13.953 1.00 68.62 82 GLU A O 1
ATOM 667 N N . GLN A 1 83 ? -10.386 8.067 15.348 1.00 69.81 83 GLN A N 1
ATOM 668 C CA . GLN A 1 83 ? -10.366 9.539 15.438 1.00 69.81 83 GLN A CA 1
ATOM 669 C C . GLN A 1 83 ? -9.468 10.089 16.556 1.00 69.81 83 GLN A C 1
ATOM 671 O O . GLN A 1 83 ? -9.087 11.257 16.509 1.00 69.81 83 GLN A O 1
ATOM 676 N N . GLU A 1 84 ? -9.169 9.281 17.573 1.00 60.94 84 GLU A N 1
ATOM 677 C CA . GLU A 1 84 ? -8.324 9.653 18.718 1.00 60.94 84 GLU A CA 1
ATOM 678 C C . GLU A 1 84 ? -6.815 9.438 18.464 1.00 60.94 84 GLU A C 1
ATOM 680 O O . GLU A 1 84 ? -6.000 9.783 19.322 1.00 60.94 84 GLU A O 1
ATOM 685 N N . ALA A 1 85 ? -6.445 8.875 17.306 1.00 56.59 85 ALA A N 1
ATOM 686 C CA . ALA A 1 85 ? -5.067 8.641 16.857 1.00 56.59 85 ALA A CA 1
ATOM 687 C C . ALA A 1 85 ? -4.579 9.737 15.897 1.00 56.59 85 ALA A C 1
ATOM 689 O O . ALA A 1 85 ? -3.383 10.093 16.001 1.00 56.59 85 ALA A O 1
#

Secondary structure (DSSP, 8-state):
-----------THHHHHHHHHHHTTS-SSHHHHHHHHHHHHHHHTTSS--HHHHHHHHHHHHHHH-----HHHHHHHHHHHHH--

Foldseek 3Di:
DDDDDDDDDDDDPVVVVLVVCCVVPVDVDSVVVVVVVVVVVCCVVPVDPDLVVQVVVVVVVCVVVVDDDDPVRSVVSSVVVRVVD

Radius of gyration: 18.19 Å; chains: 1; bounding box: 41×28×44 Å